Protein AF-A0A376TNN0-F1 (afdb_monomer_lite)

Structure (mmCIF, N/CA/C/O backbone):
data_AF-A0A376TNN0-F1
#
_entry.id   AF-A0A376TNN0-F1
#
loop_
_atom_site.group_PDB
_atom_site.id
_atom_site.type_symbol
_atom_site.label_atom_id
_atom_site.label_alt_id
_atom_site.label_comp_id
_atom_site.label_asym_id
_atom_site.label_entity_id
_atom_site.label_seq_id
_atom_site.pdbx_PDB_ins_code
_atom_site.Cartn_x
_atom_site.Cartn_y
_atom_site.Cartn_z
_atom_site.occupancy
_atom_site.B_iso_or_equiv
_atom_site.auth_seq_id
_atom_site.auth_comp_id
_atom_site.auth_asym_id
_atom_site.auth_atom_id
_atom_site.pdbx_PDB_model_num
ATOM 1 N N . MET A 1 1 ? 13.545 18.781 5.877 1.00 40.09 1 MET A N 1
ATOM 2 C CA . MET A 1 1 ? 12.108 18.779 5.544 1.00 40.09 1 MET A CA 1
ATOM 3 C C . MET A 1 1 ? 11.950 17.894 4.323 1.00 40.09 1 MET A C 1
ATOM 5 O O . MET A 1 1 ? 12.327 18.334 3.245 1.00 40.09 1 MET A O 1
ATOM 9 N N . SER A 1 2 ? 11.546 16.632 4.482 1.00 48.75 2 SER A N 1
ATOM 10 C CA . SER A 1 2 ? 11.143 15.837 3.318 1.00 48.75 2 SER A CA 1
ATOM 11 C C . SER A 1 2 ? 9.827 16.425 2.822 1.00 48.75 2 SER A C 1
ATOM 13 O O . SER A 1 2 ? 8.849 16.489 3.564 1.00 48.75 2 SER A O 1
ATOM 15 N N . ALA A 1 3 ? 9.836 16.956 1.602 1.00 75.75 3 ALA A N 1
ATOM 16 C CA . ALA A 1 3 ? 8.596 17.238 0.901 1.00 75.75 3 ALA A CA 1
ATOM 17 C C . ALA A 1 3 ? 7.919 15.892 0.623 1.00 75.75 3 ALA A C 1
ATOM 19 O O . ALA A 1 3 ? 8.580 14.968 0.143 1.00 75.75 3 ALA A O 1
ATOM 20 N N . PHE A 1 4 ? 6.637 15.777 0.967 1.00 82.19 4 PHE A N 1
ATOM 21 C CA . PHE A 1 4 ? 5.835 14.630 0.566 1.00 82.19 4 PHE A CA 1
ATOM 22 C C . PHE A 1 4 ? 5.797 14.542 -0.958 1.00 82.19 4 PHE A C 1
ATOM 24 O O . PHE A 1 4 ? 5.880 15.551 -1.664 1.00 82.19 4 PHE A O 1
ATOM 31 N N . THR A 1 5 ? 5.691 13.325 -1.479 1.00 85.56 5 THR A N 1
ATOM 32 C CA . THR A 1 5 ? 5.491 13.141 -2.913 1.00 85.56 5 THR A CA 1
ATOM 33 C C . THR A 1 5 ? 4.143 13.745 -3.323 1.00 85.56 5 THR A C 1
ATOM 35 O O . THR A 1 5 ? 3.209 13.775 -2.518 1.00 85.56 5 THR A O 1
ATOM 38 N N . PRO A 1 6 ? 3.971 14.168 -4.588 1.00 85.75 6 PRO A N 1
ATOM 39 C CA . PRO A 1 6 ? 2.669 14.628 -5.069 1.00 85.75 6 PRO A CA 1
ATOM 40 C C . PRO A 1 6 ? 1.553 13.587 -4.885 1.00 85.75 6 PRO A C 1
ATOM 42 O O . PRO A 1 6 ? 0.395 13.948 -4.713 1.00 85.75 6 PRO A O 1
ATOM 45 N N . ALA A 1 7 ? 1.897 12.293 -4.909 1.00 86.06 7 ALA A N 1
ATOM 46 C CA . ALA A 1 7 ? 0.972 11.205 -4.601 1.00 86.06 7 ALA A CA 1
ATOM 47 C C . ALA A 1 7 ? 0.500 11.270 -3.138 1.00 86.06 7 ALA A C 1
ATOM 49 O O . ALA A 1 7 ? -0.701 11.267 -2.872 1.00 86.06 7 ALA A O 1
ATOM 50 N N . SER A 1 8 ? 1.435 11.415 -2.204 1.00 87.50 8 SER A N 1
ATOM 51 C CA . SER A 1 8 ? 1.138 11.544 -0.779 1.00 87.50 8 SER A CA 1
ATOM 52 C C . SER A 1 8 ? 0.382 12.828 -0.436 1.00 87.50 8 SER A C 1
ATOM 54 O O . SER A 1 8 ? -0.519 12.804 0.396 1.00 87.50 8 SER A O 1
ATOM 56 N N . GLU A 1 9 ? 0.656 13.943 -1.119 1.00 87.75 9 GLU A N 1
ATOM 57 C CA . GLU A 1 9 ? -0.123 15.179 -0.955 1.00 87.75 9 GLU A CA 1
ATOM 58 C C . GLU A 1 9 ? -1.591 15.019 -1.363 1.00 87.75 9 GLU A C 1
ATOM 60 O O . GLU A 1 9 ? -2.464 15.644 -0.764 1.00 87.75 9 GLU A O 1
ATOM 65 N N . VAL A 1 10 ? -1.882 14.206 -2.383 1.00 86.75 10 VAL A N 1
ATOM 66 C CA . VAL A 1 10 ? -3.267 13.911 -2.774 1.00 86.75 10 VAL A CA 1
ATOM 67 C C . VAL A 1 10 ? -3.967 13.116 -1.677 1.00 86.75 10 VAL A C 1
ATOM 69 O O . VAL A 1 10 ? -5.094 13.453 -1.334 1.00 86.75 10 VAL A O 1
ATOM 72 N N . LEU A 1 11 ? -3.296 12.124 -1.089 1.00 87.00 11 LEU A N 1
ATOM 73 C CA . LEU A 1 11 ? -3.845 11.349 0.028 1.00 87.00 11 LEU A CA 1
ATOM 74 C C . LEU A 1 11 ? -4.105 12.217 1.262 1.00 87.00 11 LEU A C 1
ATOM 76 O O . LEU A 1 11 ? -5.158 12.097 1.874 1.00 87.00 11 LEU A O 1
ATOM 80 N N . LEU A 1 12 ? -3.199 13.148 1.577 1.00 86.25 12 LEU A N 1
ATOM 81 C CA . LEU A 1 12 ? -3.361 14.075 2.702 1.00 86.25 12 LEU A CA 1
ATOM 82 C C . LEU A 1 12 ? -4.573 15.004 2.563 1.00 86.25 12 LEU A C 1
ATOM 84 O O . LEU A 1 12 ? -5.101 15.457 3.568 1.00 86.25 12 LEU A O 1
ATOM 88 N N . ARG A 1 13 ? -5.037 15.299 1.342 1.00 86.56 13 ARG A N 1
ATOM 89 C CA . ARG A 1 13 ? -6.271 16.088 1.140 1.00 86.56 13 ARG A CA 1
ATOM 90 C C . ARG A 1 13 ? -7.540 15.310 1.477 1.00 86.56 13 ARG A C 1
ATOM 92 O O . ARG A 1 13 ? -8.590 15.923 1.620 1.00 86.56 13 ARG A O 1
ATOM 99 N N . HIS A 1 14 ? -7.427 13.990 1.557 1.00 83.69 14 HIS A N 1
ATOM 100 C CA . HIS A 1 14 ? -8.490 13.050 1.883 1.00 83.69 14 HIS A CA 1
ATOM 101 C C . HIS A 1 14 ? -8.175 12.311 3.193 1.00 83.69 14 HIS A C 1
ATOM 103 O O . HIS A 1 14 ? -8.639 11.196 3.392 1.00 83.69 14 HIS A O 1
ATOM 109 N N . SER A 1 15 ? -7.357 12.902 4.076 1.00 83.06 15 SER A N 1
ATOM 110 C CA . SER A 1 15 ? -6.925 12.272 5.333 1.00 83.06 15 SER A CA 1
ATOM 111 C C . SER A 1 15 ? -8.094 11.805 6.193 1.00 83.06 15 SER A C 1
ATOM 113 O O . SER A 1 15 ? -8.036 10.716 6.754 1.00 83.06 15 SER A O 1
ATOM 115 N N . ASP A 1 16 ? -9.163 12.597 6.239 1.00 84.00 16 ASP A N 1
ATOM 116 C CA . ASP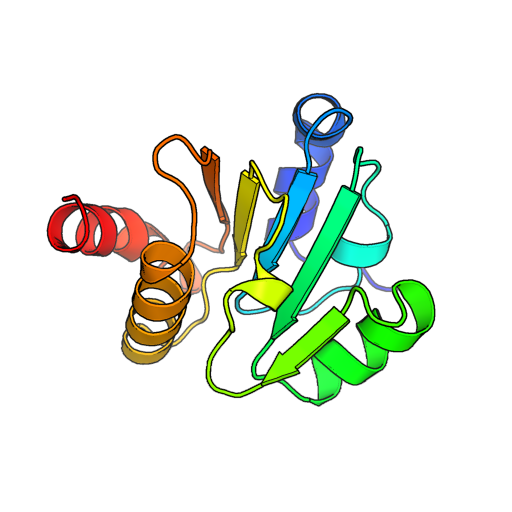 A 1 16 ? -10.334 12.360 7.085 1.00 84.00 16 ASP A CA 1
ATOM 117 C C . ASP A 1 16 ? -11.065 11.061 6.692 1.00 84.00 16 ASP A C 1
ATOM 119 O O . ASP A 1 16 ? -11.638 10.381 7.542 1.00 84.00 16 ASP A O 1
ATOM 123 N N . ASP A 1 17 ? -10.983 10.661 5.417 1.00 84.56 17 ASP A N 1
ATOM 124 C CA . ASP A 1 17 ? -11.570 9.413 4.914 1.00 84.56 17 ASP A CA 1
ATOM 125 C C . ASP A 1 17 ? -10.799 8.170 5.421 1.00 84.56 17 ASP A C 1
ATOM 127 O O . ASP A 1 17 ? -11.312 7.049 5.406 1.00 84.56 17 ASP A O 1
ATOM 131 N N . PHE A 1 18 ? -9.562 8.352 5.893 1.00 88.00 18 PHE A N 1
ATOM 132 C CA . PHE A 1 18 ? -8.640 7.279 6.270 1.00 88.00 18 PHE A CA 1
ATOM 133 C C . PHE A 1 18 ? -8.507 7.061 7.785 1.00 88.00 18 PHE A C 1
ATOM 135 O O . PHE A 1 18 ? -7.979 6.025 8.192 1.00 88.00 18 PHE A O 1
ATOM 142 N N . GLU A 1 19 ? -9.031 7.960 8.625 1.00 88.50 19 GLU A N 1
ATOM 143 C CA . GLU A 1 19 ? -8.850 7.917 10.087 1.00 88.50 19 GLU A CA 1
ATOM 144 C C . GLU A 1 19 ? -9.321 6.601 10.723 1.00 88.50 19 GLU A C 1
ATOM 146 O O . GLU A 1 19 ? -8.675 6.065 11.622 1.00 88.50 19 GLU A O 1
ATOM 151 N N . GLN A 1 20 ? -10.442 6.053 10.248 1.00 89.62 20 GLN A N 1
ATOM 152 C CA . GLN A 1 20 ? -11.013 4.801 10.761 1.00 89.62 20 GLN A CA 1
ATOM 153 C C . GLN A 1 20 ? -10.560 3.560 9.981 1.00 89.62 20 GLN A C 1
ATOM 155 O O . GLN A 1 20 ? -10.924 2.443 10.347 1.00 89.62 20 GLN A O 1
ATOM 160 N N . SER A 1 21 ? -9.758 3.747 8.932 1.00 91.06 21 SER A N 1
ATOM 161 C CA . SER A 1 21 ? -9.355 2.684 8.014 1.00 91.06 21 SER A CA 1
ATOM 162 C C . SER A 1 21 ? -8.122 1.933 8.518 1.00 91.06 21 SER A C 1
ATOM 164 O O . SER A 1 21 ? -7.236 2.498 9.169 1.00 91.06 21 SER A O 1
ATOM 166 N N . ARG A 1 22 ? -8.043 0.639 8.199 1.00 93.94 22 ARG A N 1
ATOM 167 C CA . ARG A 1 22 ? -6.897 -0.231 8.489 1.00 93.94 22 ARG A CA 1
ATOM 168 C C . ARG A 1 22 ? -6.114 -0.446 7.203 1.00 93.94 22 ARG A C 1
ATOM 170 O O . ARG A 1 22 ? -6.425 -1.316 6.387 1.00 93.94 22 ARG A O 1
ATOM 177 N N . ILE A 1 23 ? -5.092 0.379 7.022 1.00 95.06 23 ILE A N 1
ATOM 178 C CA . ILE A 1 23 ? -4.462 0.606 5.729 1.00 95.06 23 ILE A CA 1
ATOM 179 C C . ILE A 1 23 ? -3.201 -0.232 5.555 1.00 95.06 23 ILE A C 1
ATOM 181 O O . ILE A 1 23 ? -2.304 -0.236 6.397 1.00 95.06 23 ILE A O 1
ATOM 185 N N . LEU A 1 24 ? -3.113 -0.884 4.399 1.00 95.88 24 LEU A N 1
ATOM 186 C CA . LEU A 1 24 ? -1.889 -1.434 3.843 1.00 95.88 24 LEU A CA 1
ATOM 187 C C . LEU A 1 24 ? -1.327 -0.484 2.783 1.00 95.88 24 LEU A C 1
ATOM 189 O O . LEU A 1 24 ? -1.944 -0.260 1.743 1.00 95.88 24 LEU A O 1
ATOM 193 N N . PHE A 1 25 ? -0.126 0.024 3.016 1.00 95.62 25 PHE A N 1
ATOM 194 C CA . PHE A 1 25 ? 0.642 0.800 2.051 1.00 95.62 25 PHE A CA 1
ATOM 195 C C . PHE A 1 25 ? 1.587 -0.111 1.270 1.00 95.62 25 PHE A C 1
ATOM 197 O O . PHE A 1 25 ? 2.364 -0.861 1.862 1.00 95.62 25 PHE A O 1
ATOM 204 N N . ALA A 1 26 ? 1.562 -0.038 -0.059 1.00 95.38 26 ALA A N 1
ATOM 205 C CA . ALA A 1 26 ? 2.462 -0.825 -0.898 1.00 95.38 26 ALA A CA 1
ATOM 206 C C . ALA A 1 26 ? 2.857 -0.110 -2.196 1.00 95.38 26 ALA A C 1
ATOM 208 O O . ALA A 1 26 ? 2.259 0.894 -2.579 1.00 95.38 26 ALA A O 1
ATOM 209 N N . GLY A 1 27 ? 3.860 -0.652 -2.889 1.00 93.31 27 GLY A N 1
ATOM 210 C CA . GLY A 1 27 ? 4.360 -0.123 -4.160 1.00 93.31 27 GLY A CA 1
ATOM 211 C C . GLY A 1 27 ? 5.572 0.797 -3.996 1.00 93.31 27 GLY A C 1
ATOM 212 O O . GLY A 1 27 ? 6.494 0.498 -3.233 1.00 93.31 27 GLY A O 1
ATOM 213 N N . ASP A 1 28 ? 5.593 1.904 -4.738 1.00 91.75 28 ASP A N 1
ATOM 214 C CA . ASP A 1 28 ? 6.708 2.865 -4.760 1.00 91.75 28 ASP A CA 1
ATOM 215 C C . ASP A 1 28 ? 6.644 3.873 -3.588 1.00 91.75 28 ASP A C 1
ATOM 217 O O . ASP A 1 28 ? 6.325 5.048 -3.768 1.00 91.75 28 ASP A O 1
ATOM 221 N N . LEU A 1 29 ? 6.913 3.387 -2.367 1.00 91.25 29 LEU A N 1
ATOM 222 C CA . LEU A 1 29 ? 6.857 4.144 -1.099 1.00 91.25 29 LEU A CA 1
ATOM 223 C C . LEU A 1 29 ? 8.046 5.114 -0.917 1.00 91.25 29 LEU A C 1
ATOM 225 O O . LEU A 1 29 ? 8.909 4.897 -0.069 1.00 91.25 29 LEU A O 1
ATOM 229 N N . GLN A 1 30 ? 8.103 6.174 -1.723 1.00 88.19 30 GLN A N 1
ATOM 230 C CA . GLN A 1 30 ? 9.232 7.122 -1.747 1.00 88.19 30 GLN A CA 1
ATOM 231 C C . GLN A 1 30 ? 9.312 8.073 -0.540 1.00 88.19 30 GLN A C 1
ATOM 233 O O . GLN A 1 30 ? 10.328 8.748 -0.363 1.00 88.19 30 GLN A O 1
ATOM 238 N N . ASP A 1 31 ? 8.261 8.155 0.275 1.00 90.00 31 ASP A N 1
ATOM 239 C CA . ASP A 1 31 ? 8.211 9.003 1.465 1.00 90.00 31 ASP A CA 1
ATOM 240 C C . ASP A 1 31 ? 7.711 8.251 2.706 1.00 90.00 31 ASP A C 1
ATOM 242 O O . ASP A 1 31 ? 7.426 7.053 2.679 1.00 90.00 31 ASP A O 1
ATOM 246 N N . ASP A 1 32 ? 7.681 8.964 3.831 1.00 89.38 32 ASP A N 1
ATOM 247 C CA . ASP A 1 32 ? 7.313 8.443 5.142 1.00 89.38 32 ASP A CA 1
ATOM 248 C C . ASP A 1 32 ? 5.828 8.644 5.480 1.00 89.38 32 ASP A C 1
ATOM 250 O O . ASP A 1 32 ? 5.447 8.478 6.639 1.00 89.38 32 ASP A O 1
ATOM 254 N N . LEU A 1 33 ? 4.967 8.951 4.495 1.00 90.75 33 LEU A N 1
ATOM 255 C CA . LEU A 1 33 ? 3.523 9.077 4.726 1.00 90.75 33 LEU A CA 1
ATOM 256 C C . LEU A 1 33 ? 2.911 7.839 5.412 1.00 90.75 33 LEU A C 1
ATOM 258 O O . LEU A 1 33 ? 2.144 8.042 6.353 1.00 90.75 33 LEU A O 1
ATOM 262 N N . PRO A 1 34 ? 3.256 6.583 5.045 1.00 91.81 34 PRO A N 1
ATOM 263 C CA . PRO A 1 34 ? 2.696 5.399 5.706 1.00 91.81 34 PRO A CA 1
ATOM 264 C C . PRO A 1 34 ? 2.873 5.389 7.228 1.00 91.81 34 PRO A C 1
ATOM 266 O O . PRO A 1 34 ? 2.051 4.830 7.947 1.00 91.81 34 PRO A O 1
ATOM 269 N N . ALA A 1 35 ? 3.935 6.019 7.728 1.00 89.56 35 ALA A N 1
ATOM 270 C CA . ALA A 1 35 ? 4.232 6.093 9.151 1.00 89.56 35 ALA A CA 1
ATOM 271 C C . ALA A 1 35 ? 3.609 7.315 9.850 1.00 89.56 35 ALA A C 1
ATOM 273 O O . ALA A 1 35 ? 3.643 7.399 11.076 1.00 89.56 35 ALA A O 1
ATOM 274 N N . ARG A 1 36 ? 3.078 8.274 9.083 1.00 90.12 36 ARG A N 1
ATOM 275 C CA . ARG A 1 36 ? 2.611 9.580 9.571 1.00 90.12 36 ARG A CA 1
ATOM 276 C C . ARG A 1 36 ? 1.120 9.830 9.370 1.00 90.12 36 ARG A C 1
ATOM 278 O O . ARG A 1 36 ? 0.618 10.791 9.940 1.00 90.12 36 ARG A O 1
ATOM 285 N N . LEU A 1 37 ? 0.443 9.041 8.537 1.00 89.75 37 LEU A N 1
ATOM 286 C CA . LEU A 1 37 ? -0.991 9.183 8.304 1.00 89.75 37 LEU A CA 1
ATOM 287 C C . LEU A 1 37 ? -1.780 8.668 9.515 1.00 89.75 37 LEU A C 1
ATOM 289 O O . LEU A 1 37 ? -1.581 7.527 9.943 1.00 89.75 37 LEU A O 1
ATOM 293 N N . ASP A 1 38 ? -2.695 9.491 10.022 1.00 88.44 38 ASP A N 1
ATOM 294 C CA . ASP A 1 38 ? -3.618 9.095 11.083 1.00 88.44 38 ASP A CA 1
ATOM 295 C C . ASP A 1 38 ? -4.617 8.068 10.536 1.00 88.44 38 ASP A C 1
ATOM 297 O O . ASP A 1 38 ? -5.373 8.333 9.604 1.00 88.44 38 ASP A O 1
ATOM 301 N N . THR A 1 39 ? -4.555 6.854 11.080 1.00 91.81 39 THR A N 1
ATOM 302 C CA . THR A 1 39 ? -5.329 5.683 10.644 1.00 91.81 39 THR A CA 1
ATOM 303 C C . THR A 1 39 ? -5.603 4.780 11.845 1.00 91.81 39 THR A C 1
ATOM 305 O O . THR A 1 39 ? -4.857 4.800 12.829 1.00 91.81 39 THR A O 1
ATOM 308 N N . ALA A 1 40 ? -6.630 3.932 11.766 1.00 91.38 40 ALA A N 1
ATOM 309 C CA . ALA A 1 40 ? -6.923 2.965 12.825 1.00 91.38 40 ALA A CA 1
ATOM 310 C C . ALA A 1 40 ? -5.824 1.896 12.942 1.00 91.38 40 ALA A C 1
ATOM 312 O O . ALA A 1 40 ? -5.535 1.394 14.030 1.00 91.38 40 ALA A O 1
ATOM 313 N N . ALA A 1 41 ? -5.212 1.538 11.813 1.00 92.44 41 ALA A N 1
ATOM 314 C CA . ALA A 1 41 ? -3.984 0.761 11.750 1.00 92.44 41 ALA A CA 1
ATOM 315 C C . ALA A 1 41 ? -3.248 1.070 10.445 1.00 92.44 41 ALA A C 1
ATOM 317 O O . ALA A 1 41 ? -3.879 1.178 9.396 1.00 92.44 41 ALA A O 1
ATOM 318 N N . SER A 1 42 ? -1.918 1.129 10.500 1.00 93.75 42 SER A N 1
ATOM 319 C CA . SER A 1 42 ? -1.071 1.297 9.319 1.00 93.75 42 SER A CA 1
ATOM 320 C C . SER A 1 42 ? -0.044 0.176 9.235 1.00 93.75 42 SER A C 1
ATOM 322 O O . SER A 1 42 ? 0.699 -0.082 10.187 1.00 93.75 42 SER A O 1
ATOM 324 N N . ARG A 1 43 ? 0.006 -0.481 8.077 1.00 95.31 43 ARG A N 1
ATOM 325 C CA . ARG A 1 43 ? 1.020 -1.464 7.691 1.00 95.31 43 ARG A CA 1
ATOM 326 C C . ARG A 1 43 ? 1.645 -1.056 6.368 1.00 95.31 43 ARG A C 1
ATOM 328 O O . ARG A 1 43 ? 0.989 -0.453 5.527 1.00 95.31 43 ARG A O 1
ATOM 335 N N . ALA A 1 44 ? 2.901 -1.418 6.155 1.00 95.75 44 ALA A N 1
ATOM 336 C CA . ALA A 1 44 ? 3.594 -1.170 4.901 1.00 95.75 44 ALA A CA 1
ATOM 337 C C . ALA A 1 44 ? 4.273 -2.443 4.398 1.00 95.75 44 ALA A C 1
ATOM 339 O O . ALA A 1 44 ? 5.018 -3.085 5.135 1.00 95.75 44 ALA A O 1
ATOM 340 N N . HIS A 1 45 ? 4.068 -2.776 3.126 1.00 96.25 45 HIS A N 1
ATOM 341 C CA . HIS A 1 45 ? 4.803 -3.829 2.429 1.00 96.25 45 HIS A CA 1
ATOM 342 C C . HIS A 1 45 ? 5.626 -3.217 1.298 1.00 96.25 45 HIS A C 1
ATOM 344 O O . HIS A 1 45 ? 5.115 -2.455 0.477 1.00 96.25 45 HIS A O 1
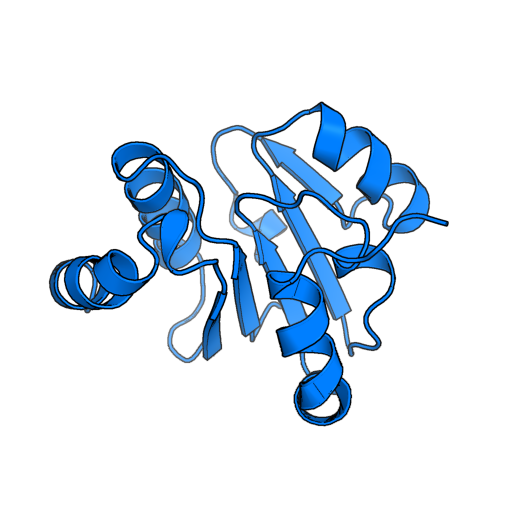ATOM 350 N N . THR A 1 46 ? 6.918 -3.537 1.245 1.00 94.94 46 THR A N 1
ATOM 351 C CA . THR A 1 46 ? 7.794 -3.038 0.183 1.00 94.94 46 THR A CA 1
ATOM 352 C C . THR A 1 46 ? 8.827 -4.063 -0.261 1.00 94.94 46 THR A C 1
ATOM 354 O O . THR A 1 46 ? 9.360 -4.842 0.525 1.00 94.94 46 THR A O 1
ATOM 357 N N . GLN A 1 47 ? 9.153 -4.017 -1.551 1.00 94.06 47 GLN A N 1
ATOM 358 C CA . GLN A 1 47 ? 10.252 -4.770 -2.161 1.00 94.06 47 GLN A CA 1
ATOM 359 C C . GLN A 1 47 ? 11.553 -3.955 -2.206 1.00 94.06 47 GLN A C 1
ATOM 361 O O . GLN A 1 47 ? 12.579 -4.440 -2.678 1.00 94.06 47 GLN A O 1
ATOM 366 N N . GLN A 1 48 ? 11.523 -2.708 -1.727 1.00 92.56 48 GLN A N 1
ATOM 367 C CA . GLN A 1 48 ? 12.654 -1.790 -1.735 1.00 92.56 48 GLN A CA 1
ATOM 368 C C . GLN A 1 48 ? 13.236 -1.681 -0.326 1.00 92.56 48 GLN A C 1
ATOM 370 O O . GLN A 1 48 ? 12.642 -1.084 0.572 1.00 92.56 48 GLN A O 1
ATOM 375 N N . PHE A 1 49 ? 14.432 -2.240 -0.133 1.00 92.50 49 PHE A N 1
ATOM 376 C CA . PHE A 1 49 ? 15.068 -2.305 1.186 1.00 92.50 49 PHE A CA 1
ATOM 377 C C . PHE A 1 49 ? 15.285 -0.920 1.811 1.00 92.50 49 PHE A C 1
ATOM 379 O O . PHE A 1 49 ? 15.078 -0.737 3.006 1.00 92.50 49 PHE A O 1
ATOM 386 N N . HIS A 1 50 ? 15.647 0.078 1.002 1.00 92.31 50 HIS A N 1
ATOM 387 C CA . HIS A 1 50 ? 15.868 1.442 1.480 1.00 92.31 50 HIS A CA 1
ATOM 388 C C . HIS A 1 50 ? 14.571 2.108 1.974 1.00 92.31 50 HIS A C 1
ATOM 390 O O . HIS A 1 50 ? 14.601 2.777 3.003 1.00 92.31 50 HIS A O 1
ATOM 396 N N . HIS A 1 51 ? 13.429 1.873 1.314 1.00 92.88 51 HIS A N 1
ATOM 397 C CA . HIS A 1 51 ? 12.123 2.334 1.803 1.00 92.88 51 HIS A CA 1
ATOM 398 C C . HIS A 1 51 ? 11.772 1.660 3.136 1.00 92.88 51 HIS A C 1
ATOM 400 O O . HIS A 1 51 ? 11.400 2.329 4.099 1.00 92.88 51 HIS A O 1
ATOM 406 N N . TRP A 1 52 ? 11.987 0.344 3.239 1.00 94.75 52 TRP A N 1
ATOM 407 C CA . TRP A 1 52 ? 11.776 -0.383 4.491 1.00 94.75 52 TRP A CA 1
ATOM 408 C C . TRP A 1 52 ? 12.666 0.124 5.629 1.00 94.75 52 TRP A C 1
ATOM 410 O O . TRP A 1 52 ? 12.187 0.280 6.748 1.00 94.75 52 TRP A O 1
ATOM 420 N N . GLN A 1 53 ? 13.940 0.434 5.378 1.00 92.88 53 GLN A N 1
ATOM 421 C CA . GLN A 1 53 ? 14.837 0.966 6.411 1.00 92.88 53 GLN A CA 1
ATOM 422 C C . GLN A 1 53 ? 14.362 2.304 6.987 1.00 92.88 53 GLN A C 1
ATOM 424 O O . GLN A 1 53 ? 14.644 2.599 8.148 1.00 92.88 53 GLN A O 1
ATOM 429 N N . VAL A 1 54 ? 13.680 3.125 6.187 1.00 92.69 54 VAL A N 1
ATOM 430 C CA . VAL A 1 54 ? 13.100 4.391 6.647 1.00 92.69 54 VAL A CA 1
ATOM 431 C C . VAL A 1 54 ? 11.821 4.125 7.439 1.00 92.69 54 VAL A C 1
ATOM 433 O O . VAL A 1 54 ? 11.704 4.592 8.570 1.00 92.69 54 VAL A O 1
ATOM 436 N N . LEU A 1 55 ? 10.904 3.326 6.888 1.00 93.00 55 LEU A N 1
ATOM 437 C CA . LEU A 1 55 ? 9.594 3.059 7.490 1.00 93.00 55 LEU A CA 1
ATOM 438 C C . LEU A 1 55 ? 9.682 2.222 8.770 1.00 93.00 55 LEU A C 1
ATOM 440 O O . LEU A 1 55 ? 9.026 2.542 9.756 1.00 93.00 55 LEU A O 1
ATOM 444 N N . SER A 1 56 ? 10.536 1.199 8.809 1.00 93.31 56 SER A N 1
ATOM 445 C CA . SER A 1 56 ? 10.693 0.317 9.979 1.00 93.31 56 SER A CA 1
ATOM 446 C C . SER A 1 56 ? 11.187 1.048 11.226 1.00 93.31 56 SER A C 1
ATOM 448 O O . SER A 1 56 ? 10.860 0.643 12.338 1.00 93.31 56 SER A O 1
ATOM 450 N N . ARG A 1 57 ? 11.900 2.173 11.075 1.00 91.94 57 ARG A N 1
ATOM 451 C CA . ARG A 1 57 ? 12.306 3.019 12.211 1.00 91.94 57 ARG A CA 1
ATOM 452 C C . ARG A 1 57 ? 11.124 3.663 12.930 1.00 91.94 57 ARG A C 1
ATOM 454 O O . ARG A 1 57 ? 11.253 3.975 14.107 1.00 91.94 57 ARG A O 1
ATOM 461 N N . GLN A 1 58 ? 10.021 3.900 12.223 1.00 91.50 58 GLN A N 1
ATOM 462 C CA . GLN A 1 58 ? 8.826 4.546 12.769 1.00 91.50 58 GLN A CA 1
ATOM 463 C C . GLN A 1 58 ? 7.695 3.537 13.022 1.00 91.50 58 GLN A C 1
ATOM 465 O O . GLN A 1 58 ? 6.984 3.650 14.011 1.00 91.50 58 GLN A O 1
ATOM 470 N N . MET A 1 59 ? 7.559 2.527 12.159 1.00 93.06 59 MET A N 1
ATOM 471 C CA . MET A 1 59 ? 6.459 1.556 12.174 1.00 93.06 59 MET A CA 1
ATOM 472 C C . MET A 1 59 ? 6.814 0.220 12.847 1.00 93.06 59 MET A C 1
ATOM 474 O O . MET A 1 59 ? 5.922 -0.587 13.101 1.00 93.06 59 MET A O 1
ATOM 478 N N . GLY A 1 60 ? 8.096 -0.054 13.114 1.00 92.75 60 GLY A N 1
ATOM 479 C CA . GLY A 1 60 ? 8.544 -1.342 13.650 1.00 92.75 60 GLY A CA 1
ATOM 480 C C . GLY A 1 60 ? 8.152 -2.513 12.743 1.00 92.75 60 GLY A C 1
ATOM 481 O O . GLY A 1 60 ? 8.340 -2.454 11.526 1.00 92.75 60 GLY A O 1
ATOM 482 N N . ASP A 1 61 ? 7.566 -3.556 13.335 1.00 91.25 61 ASP A N 1
ATOM 483 C CA . ASP A 1 61 ? 7.140 -4.777 12.634 1.00 91.25 61 ASP A CA 1
ATOM 484 C C . ASP A 1 61 ? 5.968 -4.567 11.663 1.00 91.25 61 ASP A C 1
ATOM 486 O O . ASP A 1 61 ? 5.710 -5.426 10.818 1.00 91.25 61 ASP A O 1
ATOM 490 N N . ASN A 1 62 ? 5.288 -3.417 11.728 1.00 93.25 62 ASN A N 1
ATOM 491 C CA . ASN A 1 62 ? 4.239 -3.068 10.771 1.00 93.25 62 ASN A CA 1
ATOM 492 C C . ASN A 1 62 ? 4.806 -2.719 9.384 1.00 93.25 62 ASN A C 1
ATOM 494 O O . ASN A 1 62 ? 4.048 -2.685 8.417 1.00 93.25 62 ASN A O 1
ATOM 498 N N . ALA A 1 63 ? 6.117 -2.474 9.265 1.00 94.69 63 ALA A N 1
ATOM 499 C CA . ALA A 1 63 ? 6.801 -2.335 7.985 1.00 94.69 63 ALA A CA 1
ATOM 500 C C . ALA A 1 63 ? 7.539 -3.632 7.628 1.00 94.69 63 ALA A C 1
ATOM 502 O O . ALA A 1 63 ? 8.506 -4.036 8.280 1.00 94.69 63 ALA A O 1
ATOM 503 N N . ARG A 1 64 ? 7.116 -4.265 6.537 1.00 95.06 64 ARG A N 1
ATOM 504 C CA . ARG A 1 64 ? 7.605 -5.562 6.073 1.00 95.06 64 ARG A CA 1
ATOM 505 C C . ARG A 1 64 ? 8.350 -5.419 4.752 1.00 95.06 64 ARG A C 1
ATOM 507 O O . ARG A 1 64 ? 7.892 -4.753 3.822 1.00 95.06 64 ARG A O 1
ATOM 514 N N . PHE A 1 65 ? 9.509 -6.067 4.682 1.00 94.75 65 PHE A N 1
ATOM 515 C CA . PHE A 1 65 ? 10.316 -6.171 3.473 1.00 94.75 65 PHE A CA 1
ATOM 516 C C . PHE A 1 65 ? 10.386 -7.623 3.017 1.00 94.75 65 PHE A C 1
ATOM 518 O O . PHE A 1 65 ? 10.945 -8.475 3.709 1.00 94.75 65 PHE A O 1
ATOM 525 N N . SER A 1 66 ? 9.832 -7.901 1.843 1.00 94.25 66 SER A N 1
ATOM 526 C CA . SER A 1 66 ? 9.907 -9.212 1.200 1.00 94.25 66 SER A CA 1
ATOM 527 C C . SER A 1 66 ? 9.571 -9.093 -0.286 1.00 94.25 66 SER A C 1
ATOM 529 O O . SER A 1 66 ? 8.901 -8.153 -0.714 1.00 94.25 66 SER A O 1
ATOM 531 N N . LEU A 1 67 ? 10.024 -10.055 -1.096 1.00 92.00 67 LEU A N 1
ATOM 532 C CA . LEU A 1 67 ? 9.656 -10.106 -2.516 1.00 92.00 67 LEU A CA 1
ATOM 533 C C . LEU A 1 67 ? 8.159 -10.394 -2.691 1.00 92.00 67 LEU A C 1
ATOM 535 O O . LEU A 1 67 ? 7.500 -9.801 -3.540 1.00 92.00 67 LEU A O 1
ATOM 539 N N . VAL A 1 68 ? 7.629 -11.305 -1.881 1.00 93.69 68 VAL A N 1
ATOM 540 C CA . VAL A 1 68 ? 6.241 -11.758 -1.928 1.00 93.69 68 VAL A CA 1
ATOM 541 C C . VAL A 1 68 ? 5.640 -11.510 -0.550 1.00 93.69 68 VAL A C 1
ATOM 543 O O . VAL A 1 68 ? 6.113 -12.065 0.440 1.00 93.69 68 VAL A O 1
ATOM 546 N N . ALA A 1 69 ? 4.637 -10.638 -0.497 1.00 92.88 69 ALA A N 1
ATOM 547 C CA . ALA A 1 69 ? 3.772 -10.462 0.664 1.00 92.88 69 ALA A CA 1
ATOM 548 C C . ALA A 1 69 ? 3.147 -11.797 1.090 1.00 92.88 69 ALA A C 1
ATOM 550 O O . ALA A 1 69 ? 2.839 -12.655 0.265 1.00 92.88 69 ALA A O 1
ATOM 551 N N . THR A 1 70 ? 2.961 -11.957 2.386 1.00 92.56 70 THR A N 1
ATOM 552 C CA . THR A 1 70 ? 2.321 -13.110 3.009 1.00 92.56 70 THR A CA 1
ATOM 553 C C . THR A 1 70 ? 0.953 -12.718 3.560 1.00 92.56 70 THR A C 1
ATOM 555 O O . THR A 1 70 ? 0.621 -11.536 3.647 1.00 92.56 70 THR A O 1
ATOM 558 N N . ALA A 1 71 ? 0.147 -13.706 3.951 1.00 89.75 71 ALA A N 1
ATOM 559 C CA . ALA A 1 71 ? -1.149 -13.440 4.574 1.00 89.75 71 ALA A CA 1
ATOM 560 C C . ALA A 1 71 ? -1.024 -12.620 5.875 1.00 89.75 71 ALA A C 1
ATOM 562 O O . ALA A 1 71 ? -1.905 -11.819 6.160 1.00 89.75 71 ALA A O 1
ATOM 563 N N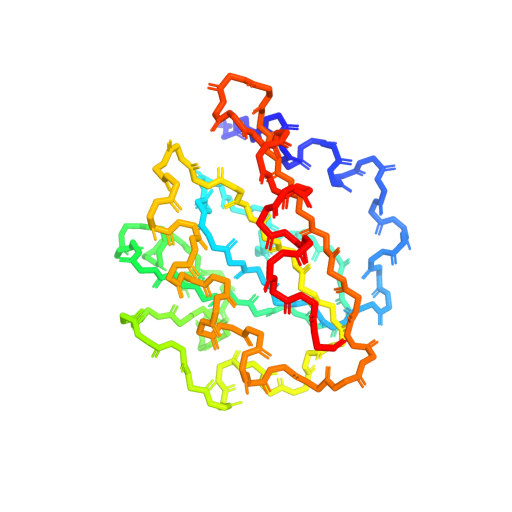 . ASP A 1 72 ? 0.075 -12.779 6.625 1.00 90.38 72 ASP A N 1
ATOM 564 C CA . ASP A 1 72 ? 0.364 -11.992 7.837 1.00 90.38 72 ASP A CA 1
ATOM 565 C C . ASP A 1 72 ? 0.616 -10.512 7.514 1.00 90.38 72 ASP A C 1
ATOM 567 O O . ASP A 1 72 ? 0.165 -9.624 8.232 1.00 90.38 72 ASP A O 1
ATOM 571 N N . ASP A 1 73 ? 1.283 -10.239 6.388 1.00 88.81 73 ASP A N 1
ATOM 572 C CA . ASP A 1 73 ? 1.631 -8.874 5.981 1.00 88.81 73 ASP A CA 1
ATOM 573 C C . ASP A 1 73 ? 0.392 -8.038 5.623 1.00 88.81 73 ASP A C 1
ATOM 575 O O . ASP A 1 73 ? 0.411 -6.816 5.769 1.00 88.81 73 ASP A O 1
ATOM 579 N N . VAL A 1 74 ? -0.681 -8.694 5.169 1.00 88.44 74 VAL A N 1
ATOM 580 C CA . VAL A 1 74 ? -1.955 -8.060 4.789 1.00 88.44 74 VAL A CA 1
ATOM 581 C C . VAL A 1 74 ? -3.073 -8.292 5.813 1.00 88.44 74 VAL A C 1
ATOM 583 O O . VAL A 1 74 ? -4.220 -7.910 5.575 1.00 88.44 74 VAL A O 1
ATOM 586 N N . ALA A 1 75 ? -2.759 -8.948 6.934 1.00 87.81 75 ALA A N 1
ATOM 587 C CA . ALA A 1 75 ? -3.741 -9.326 7.937 1.00 87.81 75 ALA A CA 1
ATOM 588 C C . ALA A 1 75 ? -4.376 -8.094 8.588 1.00 87.81 75 ALA A C 1
ATOM 590 O O . ALA A 1 75 ? -3.700 -7.122 8.945 1.00 87.81 75 ALA A O 1
ATOM 591 N N . ASP A 1 76 ? -5.691 -8.183 8.782 1.00 86.94 76 ASP A N 1
ATOM 592 C CA . ASP A 1 76 ? -6.519 -7.125 9.346 1.00 86.94 76 ASP A CA 1
ATOM 593 C C . ASP A 1 76 ? -6.418 -5.791 8.586 1.00 86.94 76 ASP A C 1
ATOM 595 O O . ASP A 1 76 ? -6.523 -4.738 9.208 1.00 86.94 76 ASP A O 1
ATOM 599 N N . CYS A 1 77 ? -6.196 -5.800 7.272 1.00 91.50 77 CYS A N 1
ATOM 600 C CA . CYS A 1 77 ? -6.291 -4.598 6.442 1.00 91.50 77 CYS A CA 1
ATOM 601 C C . CYS A 1 77 ? -7.604 -4.597 5.653 1.00 91.50 77 CYS A C 1
ATOM 603 O O . CYS A 1 77 ? -7.914 -5.552 4.939 1.00 91.50 77 CYS A O 1
ATOM 605 N N . ASP A 1 78 ? -8.365 -3.512 5.771 1.00 92.81 78 ASP A N 1
ATOM 606 C CA . ASP A 1 78 ? -9.594 -3.268 5.006 1.00 92.81 78 ASP A CA 1
ATOM 607 C C . ASP A 1 78 ? -9.356 -2.347 3.805 1.00 92.81 78 ASP A C 1
ATOM 609 O O . ASP A 1 78 ? -10.170 -2.317 2.886 1.00 92.81 78 ASP A O 1
ATOM 613 N N . THR A 1 79 ? -8.207 -1.669 3.769 1.00 93.00 79 THR A N 1
ATOM 614 C CA . THR A 1 79 ? -7.878 -0.679 2.749 1.00 93.00 79 THR A CA 1
ATOM 615 C C . THR A 1 79 ? -6.467 -0.909 2.213 1.00 93.00 79 THR A C 1
ATOM 617 O O . THR A 1 79 ? -5.516 -1.067 2.975 1.00 93.00 79 THR A O 1
ATOM 620 N N . LEU A 1 80 ? -6.301 -0.891 0.892 1.00 94.69 80 LEU A N 1
ATOM 621 C CA . LEU A 1 80 ? -5.013 -0.910 0.201 1.00 94.69 80 LEU A CA 1
ATOM 622 C C . LEU A 1 80 ? -4.756 0.458 -0.438 1.00 94.69 80 LEU A C 1
ATOM 624 O O . LEU A 1 80 ? -5.484 0.866 -1.341 1.00 94.69 80 LEU A O 1
ATOM 628 N N . ILE A 1 81 ? -3.666 1.115 -0.045 1.00 94.12 81 ILE A N 1
ATOM 629 C CA . ILE A 1 81 ? -3.112 2.276 -0.746 1.00 94.12 81 ILE A CA 1
ATOM 630 C C . ILE A 1 81 ? -1.872 1.827 -1.521 1.00 94.12 81 ILE A C 1
ATOM 632 O O . ILE A 1 81 ? -0.811 1.549 -0.959 1.00 94.12 81 ILE A O 1
ATOM 636 N N . TYR A 1 82 ? -2.013 1.766 -2.841 1.00 94.31 82 TYR A N 1
ATOM 637 C CA . TYR A 1 82 ? -0.976 1.315 -3.755 1.00 94.31 82 TYR A CA 1
ATOM 638 C C . TYR A 1 82 ? -0.351 2.482 -4.529 1.00 94.31 82 TYR A C 1
ATOM 640 O O . TYR A 1 82 ? -1.004 3.131 -5.351 1.00 94.31 82 TYR A O 1
ATOM 648 N N . TYR A 1 83 ? 0.942 2.710 -4.308 1.00 92.56 83 TYR A N 1
ATOM 649 C CA . TYR A 1 83 ? 1.743 3.689 -5.035 1.00 92.56 83 TYR A CA 1
ATOM 650 C C . TYR A 1 83 ? 2.240 3.095 -6.347 1.00 92.56 83 TYR A C 1
ATOM 652 O O . TYR A 1 83 ? 3.061 2.177 -6.365 1.00 92.56 83 TYR A O 1
ATOM 660 N N . TRP A 1 84 ? 1.747 3.636 -7.457 1.00 90.38 84 TRP A N 1
ATOM 661 C CA . TRP A 1 84 ? 2.015 3.126 -8.793 1.00 90.38 84 TRP A CA 1
ATOM 662 C C . TRP A 1 84 ? 3.488 3.323 -9.200 1.00 90.38 84 TRP A C 1
ATOM 664 O O . TRP A 1 84 ? 3.906 4.470 -9.415 1.00 90.38 84 TRP A O 1
ATOM 674 N N . PRO A 1 85 ? 4.266 2.240 -9.391 1.00 89.25 85 PRO A N 1
ATOM 675 C CA . PRO A 1 85 ? 5.661 2.344 -9.792 1.00 89.25 85 PRO A CA 1
ATOM 676 C C . PRO A 1 85 ? 5.784 2.730 -11.271 1.00 89.25 85 PRO A C 1
ATOM 678 O O . PRO A 1 85 ? 4.856 2.602 -12.073 1.00 89.25 85 PRO A O 1
ATOM 681 N N . LYS A 1 86 ? 6.977 3.170 -11.681 1.00 86.12 86 LYS A N 1
ATOM 682 C CA . LYS A 1 86 ? 7.259 3.528 -13.088 1.00 86.12 86 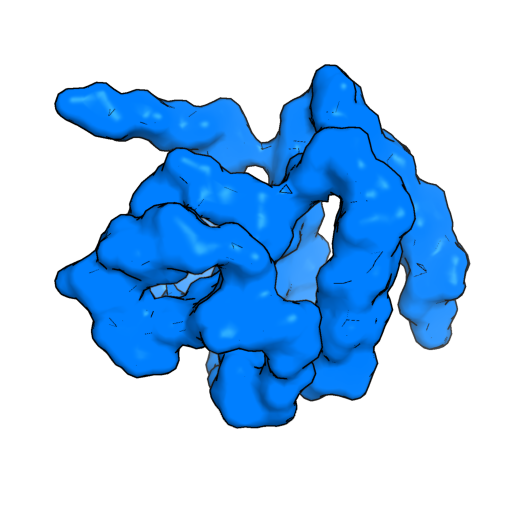LYS A CA 1
ATOM 683 C C . LYS A 1 86 ? 7.225 2.322 -14.035 1.00 86.12 86 LYS A C 1
ATOM 685 O O . LYS A 1 86 ? 7.037 2.494 -15.240 1.00 86.12 86 LYS A O 1
ATOM 690 N N . ASN A 1 87 ? 7.433 1.115 -13.512 1.00 87.12 87 ASN A N 1
ATOM 691 C CA . ASN A 1 87 ? 7.535 -0.110 -14.293 1.00 87.12 87 ASN A CA 1
ATOM 692 C C . ASN A 1 87 ? 6.219 -0.908 -14.249 1.00 87.12 87 ASN A C 1
ATOM 694 O O . ASN A 1 87 ? 5.759 -1.323 -13.189 1.00 87.12 87 ASN A O 1
ATOM 698 N N . LYS A 1 88 ? 5.601 -1.145 -15.414 1.00 83.81 88 LYS A N 1
ATOM 699 C CA . LYS A 1 88 ? 4.288 -1.812 -15.504 1.00 83.81 88 LYS A CA 1
ATOM 700 C C . LYS A 1 88 ? 4.328 -3.293 -15.094 1.00 83.81 88 LYS A C 1
ATOM 702 O O . LYS A 1 88 ? 3.474 -3.675 -14.301 1.00 83.81 88 LYS A O 1
ATOM 707 N N . PRO A 1 89 ? 5.266 -4.125 -15.593 1.00 88.69 89 PRO A N 1
ATOM 708 C CA . PRO A 1 89 ? 5.450 -5.489 -15.098 1.00 88.69 89 PRO A CA 1
ATOM 709 C C . PRO A 1 89 ? 5.592 -5.592 -13.577 1.00 88.69 89 PRO A C 1
ATOM 711 O O . PRO A 1 89 ? 4.994 -6.471 -12.965 1.00 88.69 89 PRO A O 1
ATOM 714 N N . GLU A 1 90 ? 6.338 -4.671 -12.963 1.00 89.56 90 GLU A N 1
ATOM 715 C CA . GLU A 1 90 ? 6.496 -4.613 -11.506 1.00 89.56 90 GLU A CA 1
ATOM 716 C C . GLU A 1 90 ? 5.161 -4.313 -10.819 1.00 89.56 90 GLU A C 1
ATOM 718 O O . GLU A 1 90 ? 4.774 -5.029 -9.896 1.00 89.56 90 GLU A O 1
ATOM 723 N N . ALA A 1 91 ? 4.413 -3.329 -11.335 1.00 89.75 91 ALA A N 1
ATOM 724 C CA . ALA A 1 91 ? 3.085 -3.010 -10.822 1.00 89.75 91 ALA A CA 1
ATOM 725 C C . ALA A 1 91 ? 2.137 -4.210 -10.890 1.00 89.75 91 ALA A C 1
ATOM 727 O O . ALA A 1 91 ? 1.409 -4.499 -9.943 1.00 89.75 91 ALA A O 1
ATOM 728 N N . GLN A 1 92 ? 2.165 -4.933 -12.012 1.00 89.62 92 GLN A N 1
ATOM 729 C CA . GLN A 1 92 ? 1.324 -6.106 -12.207 1.00 89.62 92 GLN A CA 1
ATOM 730 C C . GLN A 1 92 ? 1.677 -7.226 -11.232 1.00 89.62 92 GLN A C 1
ATOM 732 O O . GLN A 1 92 ? 0.778 -7.804 -10.629 1.00 89.62 92 GLN A O 1
ATOM 737 N N . PHE A 1 93 ? 2.969 -7.501 -11.047 1.00 91.75 93 PHE A N 1
ATOM 738 C CA . PHE A 1 93 ? 3.439 -8.508 -10.102 1.00 91.75 93 PHE A CA 1
ATOM 739 C C . PHE A 1 93 ? 3.011 -8.185 -8.666 1.00 91.75 93 PHE A C 1
ATOM 741 O O . PHE A 1 93 ? 2.429 -9.031 -7.989 1.00 91.75 93 PHE A O 1
ATOM 748 N N . GLN A 1 94 ? 3.257 -6.952 -8.217 1.00 92.12 94 GLN A N 1
ATOM 749 C CA . GLN A 1 94 ? 2.924 -6.517 -6.861 1.00 92.12 94 GLN A CA 1
ATOM 750 C C . GLN A 1 94 ? 1.414 -6.535 -6.614 1.00 92.12 94 GLN A C 1
ATOM 752 O O . GLN A 1 94 ? 0.974 -7.097 -5.614 1.00 92.12 94 GLN A O 1
ATOM 757 N N . LEU A 1 95 ? 0.616 -5.986 -7.536 1.00 91.62 95 LEU A N 1
ATOM 758 C CA . LEU A 1 95 ? -0.841 -5.992 -7.412 1.00 91.62 95 LEU A CA 1
ATOM 759 C C . LEU A 1 95 ? -1.394 -7.415 -7.402 1.00 91.62 95 LEU A C 1
ATOM 761 O O . LEU A 1 95 ? -2.166 -7.742 -6.510 1.00 91.62 95 LEU A O 1
ATOM 765 N N . MET A 1 96 ? -0.976 -8.288 -8.324 1.00 91.25 96 MET A N 1
ATOM 766 C CA . MET A 1 96 ? -1.436 -9.684 -8.322 1.00 91.25 96 MET A CA 1
ATOM 767 C C . MET A 1 96 ? -1.115 -10.383 -7.005 1.00 91.25 96 MET A C 1
ATOM 769 O O . MET A 1 96 ? -1.961 -11.096 -6.472 1.00 91.25 96 MET A O 1
ATOM 773 N N . ASN A 1 97 ? 0.085 -10.159 -6.476 1.00 92.75 97 ASN A N 1
ATOM 774 C CA . ASN A 1 97 ? 0.491 -10.736 -5.211 1.00 92.75 97 ASN A CA 1
ATOM 775 C C . ASN A 1 97 ? -0.394 -10.246 -4.048 1.00 92.75 97 ASN A C 1
ATOM 777 O O . ASN A 1 97 ? -0.999 -11.056 -3.353 1.00 92.75 97 ASN A O 1
ATOM 781 N N . LEU A 1 98 ? -0.542 -8.930 -3.882 1.00 92.12 98 LEU A N 1
ATOM 782 C CA . LEU A 1 98 ? -1.318 -8.337 -2.786 1.00 92.12 98 LEU A CA 1
ATOM 783 C C . LEU A 1 98 ? -2.807 -8.696 -2.868 1.00 92.12 98 LEU A C 1
ATOM 785 O O . LEU A 1 98 ? -3.410 -9.126 -1.890 1.00 92.12 98 LEU A O 1
ATOM 789 N N . LEU A 1 99 ? -3.396 -8.581 -4.054 1.00 90.44 99 LEU A N 1
ATOM 790 C CA . LEU A 1 99 ? -4.819 -8.836 -4.276 1.00 90.44 99 LEU A CA 1
ATOM 791 C C . LEU A 1 99 ? -5.190 -10.312 -4.185 1.00 90.44 99 LEU A C 1
ATOM 793 O O . LEU A 1 99 ? -6.356 -10.639 -3.991 1.00 90.44 99 LEU A O 1
ATOM 797 N N . SER A 1 100 ? -4.219 -11.213 -4.344 1.00 90.69 100 SER A N 1
ATOM 798 C CA . SER A 1 100 ? -4.448 -12.636 -4.102 1.00 90.69 100 SER A CA 1
ATOM 799 C C . SER A 1 100 ? -4.638 -12.968 -2.618 1.00 90.69 100 SER A C 1
ATOM 801 O O . SER A 1 100 ? -5.193 -14.021 -2.310 1.00 90.69 100 SER A O 1
ATOM 803 N N . LEU A 1 101 ? -4.195 -12.078 -1.724 1.00 91.06 101 LEU A N 1
ATOM 804 C CA . LEU A 1 101 ? -4.193 -12.265 -0.273 1.00 91.06 101 LEU A CA 1
ATOM 805 C C . LEU A 1 101 ? -5.253 -11.412 0.433 1.00 91.06 101 LEU A C 1
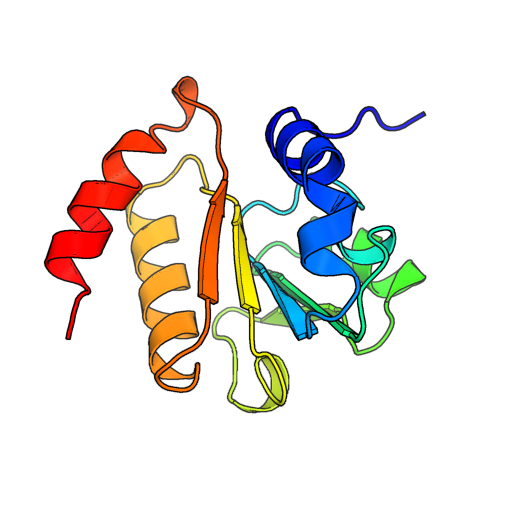ATOM 807 O O . LEU A 1 101 ? -5.745 -11.808 1.487 1.00 91.06 101 LEU A O 1
ATOM 811 N N . LEU A 1 102 ? -5.592 -10.250 -0.131 1.00 89.06 102 LEU A N 1
ATOM 812 C CA . LEU A 1 102 ? -6.563 -9.333 0.459 1.00 89.06 102 LEU A CA 1
ATOM 813 C C . LEU A 1 102 ? -7.992 -9.912 0.434 1.00 89.06 102 LEU A C 1
ATOM 815 O O . LEU A 1 102 ? -8.385 -10.546 -0.554 1.00 89.06 102 LEU A O 1
ATOM 819 N N . PRO A 1 103 ? -8.790 -9.687 1.495 1.00 87.25 103 PRO A N 1
ATOM 820 C CA . PRO A 1 103 ? -10.189 -10.089 1.528 1.00 87.25 103 PRO A CA 1
ATOM 821 C C . PRO A 1 103 ? -11.021 -9.463 0.403 1.00 87.25 103 PRO A C 1
ATOM 823 O O . PRO A 1 103 ? -10.762 -8.364 -0.089 1.00 87.25 103 PRO A O 1
ATOM 826 N N . VAL A 1 104 ? -12.098 -10.149 0.020 1.00 85.62 104 VAL A N 1
ATOM 827 C CA . VAL A 1 104 ? -13.101 -9.553 -0.869 1.00 85.62 104 VAL A CA 1
ATOM 828 C C . VAL A 1 104 ? -13.817 -8.435 -0.111 1.00 85.62 104 VAL A C 1
ATOM 830 O O . VAL A 1 104 ? -14.330 -8.668 0.981 1.00 85.62 104 VAL A O 1
ATOM 833 N N . GLY A 1 105 ? -13.872 -7.244 -0.708 1.00 84.94 105 GLY A N 1
ATOM 834 C CA . GLY A 1 105 ? -14.451 -6.048 -0.089 1.00 84.94 105 GLY A CA 1
ATOM 835 C C . GLY A 1 105 ? -13.421 -5.042 0.422 1.00 84.94 105 GLY A C 1
ATOM 836 O O . GLY A 1 105 ? -13.830 -3.988 0.885 1.00 84.94 105 GLY A O 1
ATOM 837 N N . THR A 1 106 ? -12.118 -5.330 0.307 1.00 90.12 106 THR A N 1
ATOM 838 C CA . THR A 1 106 ? -11.064 -4.344 0.576 1.00 90.12 106 THR A CA 1
ATOM 839 C C . THR A 1 106 ? -11.158 -3.163 -0.391 1.00 90.12 106 THR A C 1
ATOM 841 O O . THR A 1 106 ? -11.210 -3.357 -1.612 1.00 90.12 106 THR A O 1
ATOM 844 N N . ASP A 1 107 ? -11.110 -1.947 0.148 1.00 90.38 107 ASP A N 1
ATOM 845 C CA . ASP A 1 107 ? -11.067 -0.720 -0.640 1.00 90.38 107 ASP A CA 1
ATOM 846 C C . ASP A 1 107 ? -9.668 -0.504 -1.215 1.00 90.38 107 ASP A C 1
ATOM 848 O O . ASP A 1 107 ? -8.662 -0.587 -0.515 1.00 90.38 107 ASP A O 1
ATOM 852 N N . ILE A 1 108 ? -9.576 -0.261 -2.524 1.00 90.81 108 ILE A N 1
ATOM 853 C CA . ILE A 1 108 ? -8.293 -0.213 -3.235 1.00 90.81 108 ILE A CA 1
ATOM 854 C C . ILE A 1 108 ? -8.111 1.158 -3.872 1.00 90.81 108 ILE A C 1
ATOM 856 O O . ILE A 1 108 ? -8.773 1.510 -4.851 1.00 90.81 108 ILE A O 1
ATOM 860 N N . PHE A 1 109 ? -7.138 1.895 -3.352 1.00 90.56 109 PHE A N 1
ATOM 861 C CA . PHE A 1 109 ? -6.721 3.201 -3.831 1.00 90.56 109 PHE A CA 1
ATOM 862 C C . PHE A 1 109 ? -5.394 3.070 -4.564 1.00 90.56 109 PHE A C 1
ATOM 864 O O . PHE A 1 109 ? -4.394 2.630 -4.003 1.00 90.56 109 PHE A O 1
ATOM 871 N N . VAL A 1 110 ? -5.367 3.471 -5.833 1.00 90.19 110 VAL A N 1
ATOM 872 C CA . VAL A 1 110 ? -4.131 3.525 -6.619 1.00 90.19 110 VAL A CA 1
ATOM 873 C C . VAL A 1 110 ? -3.752 4.979 -6.824 1.00 90.19 110 VAL A C 1
ATOM 875 O O . VAL A 1 110 ? -4.496 5.733 -7.452 1.00 90.19 110 VAL A O 1
ATOM 878 N N . VAL A 1 111 ? -2.577 5.358 -6.333 1.00 88.94 111 VAL A N 1
ATOM 879 C CA . VAL A 1 111 ? -2.073 6.727 -6.415 1.00 88.94 111 VAL A CA 1
ATOM 880 C C . VAL A 1 111 ? -0.772 6.739 -7.197 1.00 88.94 111 VAL A C 1
ATOM 882 O O . VAL A 1 111 ? 0.079 5.867 -7.060 1.00 88.94 111 VAL A O 1
ATOM 885 N N . GLY A 1 112 ? -0.611 7.725 -8.066 1.00 85.50 112 GLY A N 1
ATOM 886 C CA . GLY A 1 112 ? 0.589 7.862 -8.869 1.00 85.50 112 GLY A CA 1
ATOM 887 C C . GLY A 1 112 ? 0.515 9.081 -9.762 1.00 85.50 112 GLY A C 1
ATOM 888 O O . GLY A 1 112 ? -0.535 9.694 -9.950 1.00 85.50 112 GLY A O 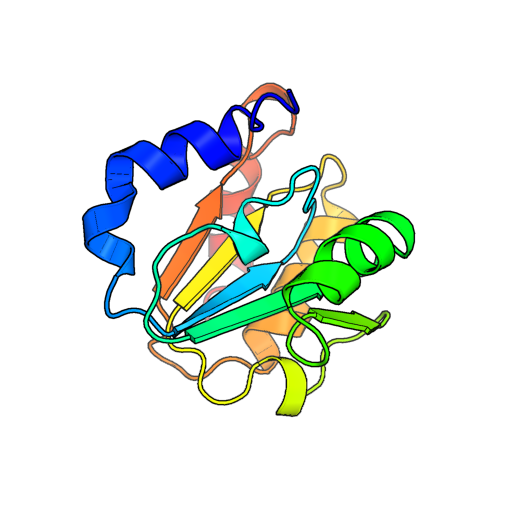1
ATOM 889 N N . GLU A 1 113 ? 1.650 9.441 -10.338 1.00 78.00 113 GLU A N 1
ATOM 890 C CA . GLU A 1 113 ? 1.728 10.586 -11.227 1.00 78.00 113 GLU A CA 1
ATOM 891 C C . GLU A 1 113 ? 1.317 10.201 -12.655 1.00 78.00 113 GLU A C 1
ATOM 893 O O . GLU A 1 113 ? 1.583 9.102 -13.145 1.00 78.00 113 GLU A O 1
ATOM 898 N N . ASN A 1 114 ? 0.749 11.147 -13.407 1.00 75.69 114 ASN A N 1
ATOM 899 C CA . ASN A 1 114 ? 0.440 10.913 -14.824 1.00 75.69 114 ASN A CA 1
ATOM 900 C C . ASN A 1 114 ? 1.683 10.479 -15.626 1.00 75.69 114 ASN A C 1
ATOM 902 O O . ASN A 1 114 ? 1.572 9.643 -16.524 1.00 75.69 114 ASN A O 1
ATOM 906 N N . ARG A 1 115 ? 2.871 10.992 -15.266 1.00 73.62 115 ARG A N 1
ATOM 907 C CA . ARG A 1 115 ? 4.146 10.647 -15.916 1.00 73.62 115 ARG A CA 1
ATOM 908 C C . ARG A 1 115 ? 4.642 9.228 -15.618 1.00 73.62 115 ARG A C 1
ATOM 910 O O . ARG A 1 115 ? 5.359 8.681 -16.447 1.00 73.62 115 ARG A O 1
ATOM 917 N N . SER A 1 116 ? 4.255 8.613 -14.494 1.00 66.25 116 SER A N 1
ATOM 918 C CA . SER A 1 116 ? 4.560 7.196 -14.215 1.00 66.25 116 SER A CA 1
ATOM 919 C C . SER A 1 116 ? 3.595 6.242 -14.928 1.00 66.25 116 SER A C 1
ATOM 921 O O . SER A 1 116 ? 3.759 5.025 -14.889 1.00 66.25 116 SER A O 1
ATOM 923 N N . GLY A 1 117 ? 2.602 6.785 -15.642 1.00 73.38 117 GLY A N 1
ATOM 924 C CA . GLY A 1 117 ? 1.662 5.999 -16.425 1.00 73.38 117 GLY A CA 1
ATOM 925 C C . GLY A 1 117 ? 0.537 5.389 -15.595 1.00 73.38 117 GLY A C 1
ATOM 926 O O . GLY A 1 117 ? -0.037 4.396 -16.047 1.00 73.38 117 GLY A O 1
ATOM 927 N N . VAL A 1 118 ? 0.184 5.998 -14.452 1.00 74.00 118 VAL A N 1
ATOM 928 C CA . VAL A 1 118 ? -0.900 5.566 -13.542 1.00 74.00 118 VAL A CA 1
ATOM 929 C C . VAL A 1 118 ? -2.238 5.328 -14.253 1.00 74.00 118 VAL A C 1
ATOM 931 O O . VAL A 1 118 ? -3.005 4.461 -13.865 1.00 74.00 118 VAL A O 1
ATOM 934 N N . ARG A 1 119 ? -2.500 5.991 -15.388 1.00 75.81 119 ARG A N 1
ATOM 935 C CA . ARG A 1 119 ? -3.674 5.721 -16.246 1.00 75.81 119 ARG A CA 1
ATOM 936 C C . ARG A 1 119 ? -3.748 4.274 -16.758 1.00 75.81 119 ARG A C 1
ATOM 938 O O . ARG A 1 119 ? -4.811 3.802 -17.143 1.00 75.81 119 ARG A O 1
ATOM 945 N N . SER A 1 120 ? -2.622 3.561 -16.772 1.00 71.56 120 SER A N 1
ATOM 946 C CA . SER A 1 120 ? -2.569 2.133 -17.104 1.00 71.56 120 SER A CA 1
ATOM 947 C C . SER A 1 120 ? -3.123 1.252 -15.981 1.00 71.56 120 SER A C 1
ATOM 949 O O . SER A 1 120 ? -3.441 0.094 -16.254 1.00 71.56 120 SER A O 1
ATOM 951 N N . ALA A 1 121 ? -3.265 1.783 -14.760 1.00 72.38 121 ALA A N 1
ATOM 952 C CA . ALA A 1 121 ? -3.852 1.084 -13.624 1.00 72.38 121 ALA A CA 1
ATOM 953 C C . ALA A 1 121 ? -5.269 0.631 -13.943 1.00 72.38 121 ALA A C 1
ATOM 955 O O . ALA A 1 121 ? -5.561 -0.543 -13.785 1.00 72.38 121 ALA A O 1
ATOM 956 N N . SER A 1 122 ? -6.104 1.501 -14.521 1.00 68.81 122 SER A N 1
ATOM 957 C CA . SER A 1 122 ? -7.484 1.175 -14.908 1.00 68.81 122 SER A CA 1
ATOM 958 C C . SER A 1 122 ? -7.554 -0.018 -15.869 1.00 68.81 122 SER A C 1
ATOM 960 O O . SER A 1 122 ? -8.407 -0.891 -15.727 1.00 68.81 122 SER A O 1
ATOM 962 N N . ARG A 1 123 ? -6.616 -0.091 -16.825 1.00 60.38 123 ARG A N 1
ATOM 963 C CA . ARG A 1 123 ? -6.516 -1.213 -17.769 1.00 60.38 123 ARG A CA 1
ATOM 964 C C . ARG A 1 123 ? -6.003 -2.485 -17.094 1.00 60.38 123 ARG A C 1
ATOM 966 O O . ARG A 1 123 ? -6.518 -3.558 -17.383 1.00 60.38 123 ARG A O 1
ATOM 973 N N . CYS A 1 124 ? -5.020 -2.381 -16.198 1.00 58.19 124 CYS A N 1
ATOM 974 C CA . CYS A 1 124 ? -4.602 -3.520 -15.372 1.00 58.19 124 CYS A CA 1
ATOM 975 C C . CYS A 1 124 ? -5.763 -4.006 -14.495 1.00 58.19 124 CYS A C 1
ATOM 977 O O . CYS A 1 124 ? -5.955 -5.206 -14.346 1.00 58.19 124 CYS A O 1
ATOM 979 N N . TRP A 1 125 ? -6.608 -3.086 -14.033 1.00 59.69 125 TRP A N 1
ATOM 980 C CA . TRP A 1 125 ? -7.810 -3.377 -13.266 1.00 59.69 125 TRP A CA 1
ATOM 981 C C . TRP A 1 125 ? -8.864 -4.158 -14.028 1.00 59.69 125 TRP A C 1
ATOM 983 O O . TRP A 1 125 ? -9.395 -5.129 -13.501 1.00 59.69 125 TRP A O 1
ATOM 993 N N . GLN A 1 126 ? -9.101 -3.834 -15.296 1.00 54.53 126 GLN A N 1
ATOM 994 C CA . GLN A 1 126 ? -9.971 -4.657 -16.139 1.00 54.53 126 GLN A CA 1
ATOM 995 C C . GLN A 1 126 ? -9.445 -6.082 -16.346 1.00 54.53 126 GLN A C 1
ATOM 997 O O . GLN A 1 126 ? -10.244 -6.988 -16.541 1.00 54.53 126 GLN A O 1
ATOM 1002 N N . ILE A 1 127 ? -8.125 -6.284 -16.306 1.00 57.59 127 ILE A N 1
ATOM 1003 C CA . ILE A 1 127 ? -7.504 -7.606 -16.480 1.00 57.59 127 ILE A CA 1
ATOM 1004 C C . ILE A 1 127 ? -7.541 -8.414 -15.173 1.00 57.59 127 ILE A C 1
ATOM 1006 O O . ILE A 1 127 ? -7.614 -9.637 -15.214 1.00 57.59 127 ILE A O 1
ATOM 1010 N N . MET A 1 128 ? -7.482 -7.740 -14.022 1.00 54.78 128 MET A N 1
ATOM 1011 C CA . MET A 1 128 ? -7.368 -8.366 -12.698 1.00 54.78 128 MET A CA 1
ATOM 1012 C C . MET A 1 128 ? -8.694 -8.477 -11.934 1.00 54.78 128 MET A C 1
ATOM 1014 O O . MET A 1 128 ? -8.727 -9.127 -10.890 1.00 54.78 128 MET A O 1
ATOM 1018 N N . ARG A 1 129 ? -9.780 -7.861 -12.425 1.00 49.91 129 ARG A N 1
ATOM 1019 C CA . ARG A 1 129 ? -11.126 -8.044 -11.868 1.00 49.91 129 ARG A CA 1
ATOM 1020 C C . ARG A 1 129 ? -11.523 -9.521 -11.960 1.00 49.91 129 ARG A C 1
ATOM 1022 O O . ARG A 1 129 ? -11.644 -10.053 -13.062 1.00 49.91 129 ARG A O 1
ATOM 1029 N N . ARG A 1 130 ? -11.700 -10.153 -10.797 1.00 46.78 130 ARG A N 1
ATOM 1030 C CA . ARG A 1 130 ? -12.434 -11.417 -10.666 1.00 46.78 130 ARG A CA 1
ATOM 1031 C C . ARG A 1 130 ? -13.920 -11.202 -10.930 1.00 46.78 130 ARG A C 1
ATOM 1033 O O . ARG A 1 130 ? -14.412 -10.095 -10.610 1.00 46.78 130 ARG A O 1
#

Organism: Escherichia coli (NCBI:txid562)

Foldseek 3Di:
DDDDDPLLVVVVVVLVVAQAFAEEEEEPQVDQSLLVRRHPHGAYEYCDVVSLVVNCVRRPPSYDHDPADDLVNCPPGQEYEYEQALDPVSNLSHCVRNVVNHDPNRHYHYTYDVNSVSVCVVVSCVVPPD

Secondary structure (DSSP, 8-state):
-PPPPHHHHHHHTTGGGTTT-EEEEEE---SSHHHHS--SEEEEEES-HHHHHHHHHHHGGGEEE-SS--TTTTTT--EEEEE--S-HHHHHHHHHHHHHHSPTT-EEEEE--GGGTTTHHHHHHHHH--

Radius of gyration: 13.51 Å; chains: 1; bounding box: 30×32×31 Å

Sequence (130 aa):
MSAFTPASEVLLRHSDDFEQSRILFAGDLQDDLPARLDTAASRAHTQQFHHWQVLSRQMGDNARFSLVATADDVADCDTLIYYWPKNKPEAQFQLMNLLSLLPVGTDIFVVGENRSGVRSASRCWQIMRR

InterPro domains:
  IPR013675 Methyltransferase small, N-terminal [PF08468] (8-124)
  IPR029063 S-adenosyl-L-methionine-dependent methyltransferase superfamily [G3DSA:3.40.50.150] (1-126)
  IPR046977 rRNA (guanine-N(2)-)-methyltransferase RsmC/RlmG [PTHR47816] (4-123)

pLDDT: mean 86.25, std 11.29, range [40.09, 96.25]